Protein AF-A0A4Z0NSA8-F1 (afdb_monomer_lite)

pLDDT: mean 81.54, std 11.55, range [49.09, 93.88]

Organism: NCBI:txid1141884

Foldseek 3Di:
DQPPDQWDWDWDDDPPDTDIHTPDHRPPPPDDDDDPVCVLVVLLVVLLVVLVVQLVVQLVVVCVVLCVVDPVRCVVCVVVSNVVSNLSSVQSNLVSDPDSPDDRD

Radius of gyration: 22.4 Å; chains: 1; bounding box: 61×46×46 Å

Secondary structure (DSSP, 8-state):
-TTT-SEEEEEEEETTEEEEEEEEE----PPP---GGGHHHHHHHHHHHHHHHHHHHHHHHHHHHHHHHSTTHHHHTHHHHHHHHHHHHHHHHGGGSGGG-S---

Sequence (105 aa):
MDKLVKRVTAVSLEAGGRQADVIYRASGKKRRKVSPLLKPFERIQRKLLESQEVGGREGLRLHEKSNRKRRDGWLADALENQIKSNRKAYNVARKALPGGVLPKA

Structure (mmCIF, N/CA/C/O backbone):
data_AF-A0A4Z0NSA8-F1
#
_entry.id   AF-A0A4Z0NSA8-F1
#
loop_
_atom_site.group_PDB
_atom_site.id
_atom_site.type_symbol
_atom_site.label_atom_id
_atom_site.label_alt_id
_atom_site.label_comp_id
_atom_site.label_asym_id
_atom_site.label_entity_id
_atom_site.label_seq_id
_atom_site.pdbx_PDB_ins_code
_atom_site.Cartn_x
_atom_site.Cartn_y
_atom_site.Cartn_z
_atom_site.occupancy
_atom_site.B_iso_or_equiv
_atom_site.auth_seq_id
_atom_site.auth_comp_id
_atom_site.auth_asym_id
_atom_site.auth_atom_id
_atom_site.pdbx_PDB_model_num
ATOM 1 N N . MET A 1 1 ? -19.807 -2.504 -9.856 1.00 49.09 1 MET A N 1
ATOM 2 C CA . MET A 1 1 ? -21.165 -2.974 -9.488 1.00 49.09 1 MET A CA 1
ATOM 3 C C . MET A 1 1 ? -21.500 -2.852 -7.992 1.00 49.09 1 MET A C 1
ATOM 5 O O . MET A 1 1 ? -22.648 -3.045 -7.623 1.00 49.09 1 MET A O 1
ATOM 9 N N . ASP A 1 2 ? -20.562 -2.438 -7.132 1.00 50.66 2 ASP A N 1
ATOM 10 C CA . ASP A 1 2 ? -20.641 -2.606 -5.667 1.00 50.66 2 ASP A CA 1
ATOM 11 C C . ASP A 1 2 ? -21.508 -1.577 -4.891 1.00 50.66 2 ASP A C 1
ATOM 13 O O . ASP A 1 2 ? -21.624 -1.644 -3.671 1.00 50.66 2 ASP A O 1
ATOM 17 N N . LYS A 1 3 ? -22.117 -0.587 -5.567 1.00 56.69 3 LYS A N 1
ATOM 18 C CA . LYS A 1 3 ? -22.935 0.461 -4.908 1.00 56.69 3 LYS A CA 1
ATOM 19 C C . LYS A 1 3 ? -24.376 0.599 -5.405 1.00 56.69 3 LYS A C 1
ATOM 21 O O . LYS A 1 3 ? -25.176 1.194 -4.694 1.00 56.69 3 LYS A O 1
ATOM 26 N N . LEU A 1 4 ? -24.700 0.092 -6.596 1.00 67.69 4 LEU A N 1
ATOM 27 C CA . LEU A 1 4 ? -26.004 0.330 -7.239 1.00 67.69 4 LEU A CA 1
ATOM 28 C C . LEU A 1 4 ? -26.961 -0.859 -7.117 1.00 67.69 4 LEU A C 1
ATOM 30 O O . LEU A 1 4 ? -28.170 -0.669 -7.060 1.00 67.69 4 LEU A O 1
ATOM 34 N N . VAL A 1 5 ? -26.437 -2.082 -7.031 1.00 68.94 5 VAL A N 1
ATOM 35 C CA . VAL A 1 5 ? -27.255 -3.296 -6.954 1.00 68.94 5 VAL A CA 1
ATOM 36 C C . VAL A 1 5 ? -27.198 -3.825 -5.526 1.00 68.94 5 VAL A C 1
ATOM 38 O O . VAL A 1 5 ? -26.134 -4.203 -5.046 1.00 68.94 5 VAL A O 1
ATOM 41 N N . LYS A 1 6 ? -28.334 -3.823 -4.818 1.00 70.06 6 LYS A N 1
ATOM 42 C CA . LYS A 1 6 ? -28.424 -4.284 -3.418 1.00 70.06 6 LYS A CA 1
ATOM 43 C C . LYS A 1 6 ? -28.603 -5.801 -3.313 1.00 70.06 6 LYS A C 1
ATOM 45 O O . LYS A 1 6 ? -28.096 -6.419 -2.377 1.00 70.06 6 LYS A O 1
ATOM 50 N N . ARG A 1 7 ? -29.334 -6.402 -4.252 1.00 78.50 7 ARG A N 1
ATOM 51 C CA . ARG A 1 7 ? -29.610 -7.840 -4.312 1.00 78.50 7 ARG A CA 1
ATOM 52 C C . ARG A 1 7 ? -30.032 -8.216 -5.732 1.00 78.50 7 ARG A C 1
ATOM 54 O O . ARG A 1 7 ? -30.809 -7.475 -6.323 1.00 78.50 7 ARG A O 1
ATOM 61 N N . VAL A 1 8 ? -29.550 -9.346 -6.239 1.00 80.50 8 VAL A N 1
ATOM 62 C CA . VAL A 1 8 ? -30.077 -10.013 -7.436 1.00 80.50 8 VAL A CA 1
ATOM 63 C C . VAL A 1 8 ? -30.661 -11.339 -6.979 1.00 80.50 8 VAL A C 1
ATOM 65 O O . VAL A 1 8 ? -29.975 -12.134 -6.335 1.00 80.50 8 VAL A O 1
ATOM 68 N N . THR A 1 9 ? -31.935 -11.546 -7.282 1.00 80.62 9 THR A N 1
ATOM 69 C CA . THR A 1 9 ? -32.641 -12.805 -7.050 1.00 80.62 9 THR A CA 1
ATOM 70 C C . THR A 1 9 ? -33.084 -13.308 -8.410 1.00 80.62 9 THR A C 1
ATOM 72 O O . THR A 1 9 ? -33.788 -12.586 -9.113 1.00 80.62 9 THR A O 1
ATOM 75 N N . ALA A 1 10 ? -32.649 -14.505 -8.788 1.00 80.69 10 ALA A N 1
ATOM 76 C CA . ALA A 1 10 ? -33.211 -15.191 -9.936 1.00 80.69 10 ALA A CA 1
ATOM 77 C C . ALA A 1 10 ? -34.427 -15.976 -9.468 1.00 80.69 10 ALA A C 1
ATOM 79 O O . ALA A 1 10 ? -34.366 -16.708 -8.482 1.00 80.69 10 ALA A O 1
ATOM 80 N N . VAL A 1 11 ? -35.539 -15.781 -10.161 1.00 77.19 11 VAL A N 1
ATOM 81 C CA . VAL A 1 11 ? -36.748 -16.568 -9.954 1.00 77.19 11 VAL A CA 1
ATOM 82 C C . VAL A 1 11 ? -36.883 -17.457 -11.175 1.00 77.19 11 VAL A C 1
ATOM 84 O O . VAL A 1 11 ? -37.018 -16.937 -12.282 1.00 77.19 11 VAL A O 1
ATOM 87 N 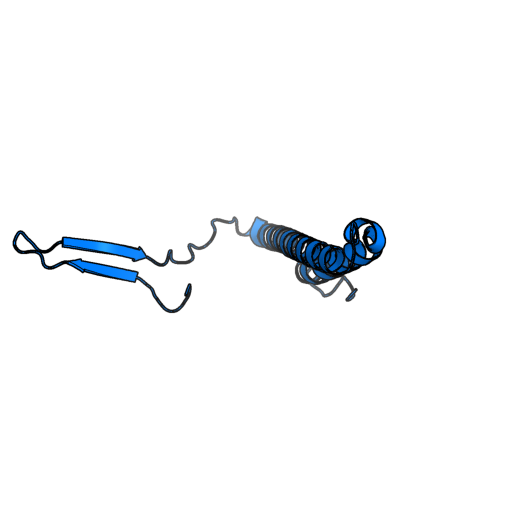N . SER A 1 12 ? -36.812 -18.770 -10.971 1.00 71.56 12 SER A N 1
ATOM 88 C CA . SER A 1 12 ? -37.114 -19.744 -12.014 1.00 71.56 12 SER A CA 1
ATOM 89 C C . SER A 1 12 ? -38.555 -20.216 -11.853 1.00 71.56 12 SER A C 1
ATOM 91 O O . SER A 1 12 ? -39.023 -20.498 -10.744 1.00 71.56 12 SER A O 1
ATOM 93 N N . LEU A 1 13 ? -39.271 -20.254 -12.971 1.00 63.44 13 LEU A N 1
ATOM 94 C CA . LEU A 1 13 ? -40.609 -20.818 -13.076 1.00 63.44 13 LEU A CA 1
ATOM 95 C C . LEU A 1 13 ? -40.486 -22.093 -13.906 1.00 63.44 13 LEU A C 1
ATOM 97 O O . LEU A 1 13 ? -40.661 -22.058 -15.119 1.00 63.44 13 LEU A O 1
ATOM 101 N N . GLU A 1 14 ? -40.157 -23.205 -13.255 1.00 70.25 14 GLU A N 1
ATOM 102 C CA . GLU A 1 14 ? -40.261 -24.529 -13.870 1.00 70.25 14 GLU A CA 1
ATOM 103 C C . GLU A 1 14 ? -41.567 -25.211 -13.454 1.00 70.25 14 GLU A C 1
ATOM 105 O O . GLU A 1 14 ? -42.158 -24.898 -12.416 1.00 70.25 14 GLU A O 1
ATOM 110 N N . ALA A 1 15 ? -42.022 -26.157 -14.282 1.00 61.06 15 ALA A N 1
ATOM 111 C CA . ALA A 1 15 ? -43.329 -26.813 -14.191 1.00 61.06 15 ALA A CA 1
ATOM 112 C C . ALA A 1 15 ? -43.603 -27.554 -12.859 1.00 61.06 15 ALA A C 1
ATOM 114 O O . ALA A 1 15 ? -44.731 -27.981 -12.630 1.00 61.06 15 ALA A O 1
ATOM 115 N N . GLY A 1 16 ? -42.606 -27.684 -11.975 1.00 63.00 16 GLY A N 1
ATOM 116 C CA . GLY A 1 16 ? -42.708 -28.337 -10.664 1.00 63.00 16 GLY A CA 1
ATOM 117 C C . GLY A 1 16 ? -42.696 -27.407 -9.442 1.00 63.00 16 GLY A C 1
ATOM 118 O O . GLY A 1 16 ? -42.827 -27.900 -8.325 1.00 63.00 16 GLY A O 1
ATOM 119 N N . GLY A 1 17 ? -42.550 -26.085 -9.604 1.00 60.66 17 GLY A N 1
ATOM 120 C CA . GLY A 1 17 ? -42.600 -25.150 -8.475 1.00 60.66 17 GLY A CA 1
ATOM 121 C C . GLY A 1 17 ? -41.821 -23.850 -8.677 1.00 60.66 17 GLY A C 1
ATOM 122 O O . GLY A 1 17 ? -40.921 -23.746 -9.506 1.00 60.66 17 GLY A O 1
ATOM 123 N N . ARG A 1 18 ? -42.172 -22.826 -7.888 1.00 62.59 18 ARG A N 1
ATOM 124 C CA . ARG A 1 18 ? -41.444 -21.547 -7.835 1.00 62.59 18 ARG A CA 1
ATOM 125 C C . ARG A 1 18 ? -40.185 -21.710 -6.989 1.00 6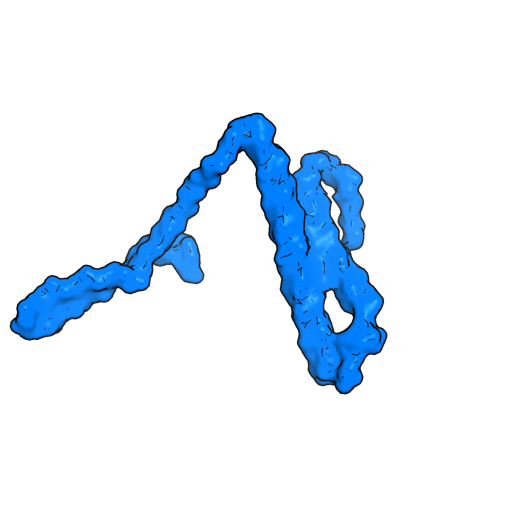2.59 18 ARG A C 1
ATOM 127 O O . ARG A 1 18 ? -40.297 -21.833 -5.771 1.00 62.59 18 ARG A O 1
ATOM 134 N N . GLN A 1 19 ? -39.010 -21.624 -7.609 1.00 62.16 19 GLN A N 1
ATOM 135 C CA . GLN A 1 19 ? -37.733 -21.584 -6.895 1.00 62.16 19 GLN A CA 1
ATOM 136 C C . GLN A 1 19 ? -37.079 -20.213 -7.08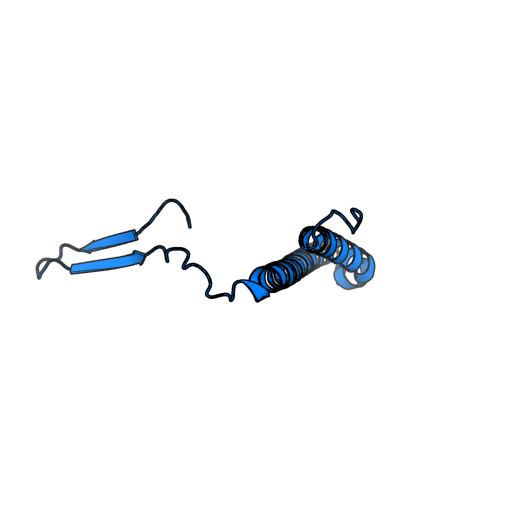4 1.00 62.16 19 GLN A C 1
ATOM 138 O O . GLN A 1 19 ? -36.936 -19.715 -8.202 1.00 62.16 19 GLN A O 1
ATOM 143 N N . ALA A 1 20 ? -36.753 -19.557 -5.971 1.00 70.75 20 ALA A N 1
ATOM 144 C CA . ALA A 1 20 ? -36.153 -18.229 -5.957 1.00 70.75 20 ALA A CA 1
ATOM 145 C C . ALA A 1 20 ? -34.782 -18.294 -5.281 1.00 70.75 20 ALA A C 1
ATOM 147 O O . ALA A 1 20 ? -34.700 -18.418 -4.059 1.00 70.75 20 ALA A O 1
ATOM 148 N N . ASP A 1 21 ? -33.721 -18.142 -6.073 1.00 74.50 21 ASP A N 1
ATOM 149 C CA . ASP A 1 21 ? -32.339 -18.193 -5.604 1.00 74.50 21 ASP A CA 1
ATOM 150 C C . ASP A 1 21 ? -31.705 -16.803 -5.586 1.00 74.50 21 ASP A C 1
ATOM 152 O O . ASP A 1 21 ? -31.735 -16.026 -6.548 1.00 74.50 21 ASP A O 1
ATOM 156 N N . VAL A 1 22 ? -31.110 -16.451 -4.447 1.00 76.62 22 VAL A N 1
ATOM 157 C CA . VAL A 1 22 ? -30.414 -15.173 -4.281 1.00 76.62 22 VAL A CA 1
ATOM 158 C C . VAL A 1 22 ? -28.991 -15.306 -4.823 1.00 76.62 22 VAL A C 1
ATOM 160 O O . VAL A 1 22 ? -28.076 -15.668 -4.093 1.00 76.62 22 VAL A O 1
ATOM 163 N N . ILE A 1 23 ? -28.808 -14.962 -6.099 1.00 79.75 23 ILE A N 1
ATOM 164 C CA . ILE A 1 23 ? -27.514 -15.022 -6.805 1.00 79.75 23 ILE A CA 1
ATOM 165 C C . ILE A 1 23 ? -26.516 -13.997 -6.257 1.00 79.75 23 ILE A C 1
ATOM 167 O O . ILE A 1 23 ? -25.309 -14.230 -6.230 1.00 79.75 23 ILE A O 1
ATOM 171 N N . TYR A 1 24 ? -27.000 -12.840 -5.809 1.00 69.69 24 TYR A N 1
ATOM 172 C CA . TYR A 1 24 ? -26.124 -11.796 -5.293 1.00 69.69 24 TYR A CA 1
ATOM 173 C C . TYR A 1 24 ? -26.796 -11.014 -4.179 1.00 69.69 24 TYR A C 1
ATOM 175 O O . TYR A 1 24 ? -27.938 -10.573 -4.298 1.00 69.69 24 TYR A O 1
ATOM 183 N N . ARG A 1 25 ? -26.055 -10.759 -3.104 1.00 71.19 25 ARG A N 1
ATOM 184 C CA . ARG A 1 25 ? -26.456 -9.838 -2.044 1.00 71.19 25 ARG A CA 1
ATOM 185 C C . ARG A 1 25 ? -25.291 -8.914 -1.754 1.00 71.19 25 ARG A C 1
ATOM 187 O O . ARG A 1 25 ? -24.232 -9.376 -1.339 1.00 71.19 25 ARG A O 1
ATOM 194 N N . ALA A 1 26 ? -25.505 -7.612 -1.915 1.00 65.25 26 ALA A N 1
ATOM 195 C CA . ALA A 1 26 ? -24.530 -6.631 -1.477 1.00 65.25 26 ALA A CA 1
ATOM 196 C C . ALA A 1 26 ? -24.351 -6.793 0.035 1.00 65.25 26 ALA A C 1
ATOM 198 O O . ALA A 1 26 ? -25.291 -6.596 0.817 1.00 65.25 26 ALA A O 1
ATOM 199 N N . SER A 1 27 ? -23.151 -7.188 0.455 1.00 60.50 27 SER A N 1
ATOM 200 C CA . SER A 1 27 ? -22.807 -7.166 1.867 1.00 60.50 27 SER A CA 1
ATOM 201 C C . SER A 1 27 ? -22.778 -5.697 2.290 1.00 60.50 27 SER A C 1
ATOM 203 O O . SER A 1 27 ? -21.933 -4.911 1.864 1.00 60.50 27 SER A O 1
ATOM 205 N N . GLY A 1 28 ? -23.781 -5.270 3.062 1.00 57.34 28 GLY A N 1
ATOM 206 C CA . GLY A 1 28 ? -23.785 -3.920 3.614 1.00 57.34 28 GLY A CA 1
ATOM 207 C C . GLY A 1 28 ? -22.459 -3.687 4.333 1.00 57.34 28 GLY A C 1
ATOM 208 O O . GLY A 1 28 ? -21.974 -4.588 5.021 1.00 57.34 28 GLY A O 1
ATOM 209 N N . LYS A 1 29 ? -21.855 -2.504 4.165 1.00 58.25 29 LYS A N 1
ATOM 210 C CA . LYS A 1 29 ? -20.610 -2.144 4.855 1.00 58.25 29 LYS A CA 1
ATOM 211 C C . LYS A 1 29 ? -20.851 -2.187 6.363 1.00 58.25 29 LYS A C 1
ATOM 213 O O . LYS A 1 29 ? -21.255 -1.190 6.958 1.00 58.25 29 LYS A O 1
ATOM 218 N N . LYS A 1 30 ? -20.628 -3.348 6.984 1.00 65.38 30 LYS A N 1
ATOM 219 C CA . LYS A 1 30 ? -20.696 -3.504 8.435 1.00 65.38 30 LYS A CA 1
ATOM 220 C C . LYS A 1 30 ? -19.713 -2.503 9.030 1.00 65.38 30 LYS A C 1
ATOM 222 O O . LYS A 1 30 ? -18.549 -2.445 8.6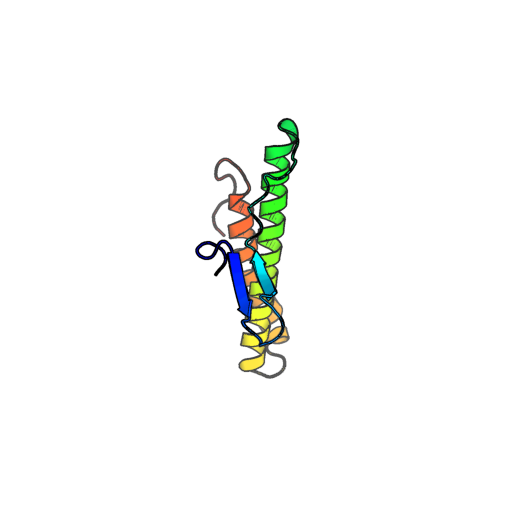19 1.00 65.38 30 LYS A O 1
ATOM 227 N N . ARG A 1 31 ? -20.190 -1.676 9.967 1.00 66.56 31 ARG A N 1
ATOM 228 C CA . ARG A 1 31 ? -19.304 -0.799 10.736 1.00 66.56 31 ARG A CA 1
ATOM 229 C C . ARG A 1 31 ? -18.249 -1.685 11.392 1.00 66.56 31 ARG A C 1
ATOM 231 O O . ARG A 1 31 ? -18.579 -2.689 12.020 1.00 66.56 31 ARG A O 1
ATOM 238 N N . ARG A 1 32 ? -16.981 -1.339 11.180 1.00 77.25 32 ARG A N 1
ATOM 239 C CA . ARG A 1 32 ? -15.861 -2.092 11.743 1.00 77.25 32 ARG A CA 1
ATOM 240 C C . ARG A 1 32 ? -15.922 -1.983 13.263 1.00 77.25 32 ARG A C 1
ATOM 242 O O . ARG A 1 32 ? -16.135 -0.889 13.784 1.00 77.25 32 ARG A O 1
ATOM 249 N N . LYS A 1 33 ? -15.743 -3.110 13.949 1.00 85.31 33 LYS A N 1
ATOM 250 C CA . LYS A 1 33 ? -15.642 -3.153 15.407 1.00 85.31 33 LYS A CA 1
ATOM 251 C C . LYS A 1 33 ? -14.251 -2.647 15.789 1.00 85.31 33 LYS A C 1
ATOM 253 O O . LYS A 1 33 ? -13.277 -3.359 15.593 1.00 85.31 33 LYS A O 1
ATOM 258 N N . VAL A 1 34 ? -14.163 -1.397 16.238 1.00 87.06 34 VAL A N 1
ATOM 259 C CA . VAL A 1 34 ? -12.906 -0.761 16.657 1.00 87.06 34 VAL A CA 1
ATOM 260 C C . VAL A 1 34 ? -13.186 0.051 17.912 1.00 87.06 34 VAL A C 1
ATOM 262 O O . VAL A 1 34 ? -14.131 0.844 17.923 1.00 87.06 34 VAL A O 1
ATOM 265 N N . SER A 1 35 ? -12.375 -0.136 18.950 1.00 89.06 35 SER A N 1
ATOM 266 C CA . SER A 1 35 ? -12.467 0.644 20.185 1.00 89.06 35 SER A CA 1
ATOM 267 C C . SER A 1 35 ? -12.273 2.139 19.889 1.00 89.06 35 SER A C 1
ATOM 269 O O . SER A 1 35 ? -11.389 2.476 19.095 1.00 89.06 35 SER A O 1
ATOM 271 N N . PRO A 1 36 ? -13.041 3.058 20.509 1.00 86.62 36 PRO A N 1
ATOM 272 C CA . PRO A 1 36 ? -12.937 4.495 20.233 1.00 86.62 36 PRO A CA 1
ATOM 273 C C . PRO A 1 36 ? -11.511 5.044 20.364 1.00 86.62 36 PRO A C 1
ATOM 275 O O . PRO A 1 36 ? -11.071 5.793 19.494 1.00 86.62 36 PRO A O 1
ATOM 278 N N . LEU A 1 37 ? -10.774 4.590 21.384 1.00 89.25 37 LEU A N 1
ATOM 279 C CA . LEU A 1 37 ? -9.390 4.989 21.658 1.00 89.25 37 LEU A CA 1
ATOM 280 C C . LEU A 1 37 ? -8.405 4.556 20.557 1.00 89.25 37 LEU A C 1
ATOM 282 O O . LEU A 1 37 ? -7.492 5.296 20.210 1.00 89.25 37 LEU A O 1
ATOM 286 N N . LEU A 1 38 ? -8.612 3.376 19.963 1.00 90.12 38 LEU A N 1
ATOM 287 C CA . LEU A 1 38 ? -7.725 2.807 18.938 1.00 90.12 38 LEU A CA 1
ATOM 288 C C . LEU A 1 38 ? -8.131 3.192 17.510 1.00 90.12 38 LEU A C 1
ATOM 290 O O . LEU A 1 38 ? -7.424 2.893 16.549 1.00 90.12 38 LEU A O 1
ATOM 294 N N . LYS A 1 39 ? -9.264 3.878 17.344 1.00 87.38 39 LYS A N 1
ATOM 295 C CA . LYS A 1 39 ? -9.806 4.268 16.039 1.00 87.38 39 LYS A CA 1
ATOM 296 C C . LYS A 1 39 ? -8.842 5.116 15.188 1.00 87.38 39 LYS A C 1
ATOM 298 O O . LYS A 1 39 ? -8.801 4.876 13.977 1.00 87.38 39 LYS A O 1
ATOM 303 N N . PRO A 1 40 ? -8.069 6.074 15.744 1.00 87.12 40 PRO A N 1
ATOM 304 C CA . PRO A 1 40 ? -7.070 6.814 14.972 1.00 87.12 40 PRO A CA 1
ATOM 305 C C . PRO A 1 40 ? -5.930 5.915 14.481 1.00 87.12 40 PRO A C 1
ATOM 307 O O . PRO A 1 40 ? -5.597 5.949 13.298 1.00 87.12 40 PRO A O 1
ATOM 310 N N . PHE A 1 41 ? -5.397 5.054 15.352 1.00 88.25 41 PHE A N 1
ATOM 311 C CA . PHE A 1 41 ? -4.329 4.110 15.010 1.00 88.25 41 PHE A CA 1
ATOM 312 C C . PHE A 1 41 ? -4.769 3.117 13.934 1.00 88.25 41 PHE A C 1
ATOM 314 O O . PHE A 1 41 ? -4.080 2.943 12.934 1.00 88.25 41 PHE A O 1
ATOM 321 N N . GLU A 1 42 ? -5.969 2.550 14.065 1.00 89.44 42 GLU A N 1
ATOM 322 C CA . GLU A 1 42 ? -6.539 1.633 13.073 1.00 89.44 42 GLU A CA 1
ATOM 323 C C . GLU A 1 42 ? -6.742 2.313 11.708 1.00 89.44 42 GLU A C 1
ATOM 325 O O . GLU A 1 42 ? -6.562 1.706 10.649 1.00 89.44 42 GLU A O 1
ATOM 330 N N . ARG A 1 43 ? -7.093 3.605 11.701 1.00 87.19 43 ARG A N 1
ATOM 331 C CA . ARG A 1 43 ? -7.191 4.389 10.465 1.00 87.19 43 ARG A CA 1
ATOM 332 C C . ARG A 1 43 ? -5.822 4.575 9.807 1.00 87.19 43 ARG A C 1
ATOM 334 O O . ARG A 1 43 ? -5.739 4.439 8.585 1.00 87.19 43 ARG A O 1
ATOM 341 N N . ILE A 1 44 ? -4.784 4.873 10.591 1.00 89.00 44 ILE A N 1
ATOM 342 C CA . ILE A 1 44 ? -3.405 5.029 10.104 1.00 89.00 44 ILE A CA 1
ATOM 343 C C . ILE A 1 44 ? -2.898 3.700 9.548 1.00 89.00 44 ILE A C 1
ATOM 345 O O . ILE A 1 44 ? -2.526 3.639 8.377 1.00 89.00 44 ILE A O 1
ATOM 349 N N . GLN A 1 45 ? -2.978 2.627 10.338 1.00 89.69 45 GLN A N 1
ATOM 350 C CA . GLN A 1 45 ? -2.529 1.290 9.952 1.00 89.69 45 GLN A CA 1
ATOM 351 C C . GLN A 1 45 ? -3.177 0.839 8.646 1.00 89.69 45 GLN A C 1
ATOM 353 O O . GLN A 1 45 ? -2.514 0.372 7.722 1.00 89.69 45 GLN A O 1
ATOM 358 N N . ARG A 1 46 ? -4.487 1.050 8.515 1.00 90.12 46 ARG A N 1
ATOM 359 C CA . ARG A 1 46 ? -5.204 0.719 7.287 1.00 90.12 46 ARG A CA 1
ATOM 360 C C . ARG A 1 46 ? -4.709 1.501 6.081 1.00 90.12 46 ARG A C 1
ATOM 362 O O . ARG A 1 46 ? -4.636 0.947 4.989 1.00 90.12 46 ARG A O 1
ATOM 369 N N . LYS A 1 47 ? -4.405 2.784 6.258 1.00 89.62 47 LYS A N 1
ATOM 370 C CA . LYS A 1 47 ? -3.916 3.619 5.164 1.00 89.62 47 LYS A CA 1
ATOM 371 C C . LYS A 1 47 ? -2.484 3.247 4.770 1.00 89.62 47 LYS A C 1
ATOM 373 O O . LYS A 1 47 ? -2.160 3.318 3.588 1.00 89.62 47 LYS A O 1
ATOM 378 N N . LEU A 1 48 ? -1.670 2.784 5.721 1.00 88.94 48 LEU A N 1
ATOM 379 C CA . LEU A 1 48 ? -0.361 2.188 5.447 1.00 88.94 48 LEU A CA 1
ATOM 380 C C . LEU A 1 48 ? -0.496 0.888 4.646 1.00 88.94 48 LEU A C 1
ATOM 382 O O . LEU A 1 48 ? 0.173 0.739 3.628 1.00 88.94 48 LEU A O 1
ATOM 386 N N . LEU A 1 49 ? -1.410 -0.008 5.019 1.00 90.69 49 LEU A N 1
ATOM 387 C CA . LEU A 1 49 ? -1.672 -1.229 4.246 1.00 90.69 49 LEU A CA 1
ATOM 388 C C . LEU A 1 49 ? -2.165 -0.917 2.822 1.00 90.69 49 LEU A C 1
ATOM 390 O O . LEU A 1 49 ? -1.651 -1.473 1.856 1.00 90.69 49 LEU A O 1
ATOM 394 N N . GLU A 1 50 ? -3.085 0.041 2.670 1.00 90.00 50 GLU A N 1
ATOM 395 C CA . GLU A 1 50 ? -3.529 0.524 1.352 1.00 90.00 50 GLU A CA 1
ATOM 396 C C . GLU A 1 50 ? -2.357 1.106 0.539 1.00 90.00 50 GLU A C 1
ATOM 398 O O . GLU A 1 50 ? -2.284 0.933 -0.675 1.00 90.00 50 GLU A O 1
ATOM 403 N N . SER A 1 51 ? -1.405 1.776 1.196 1.00 91.62 51 SER A N 1
ATOM 404 C CA . SER A 1 51 ? -0.212 2.301 0.529 1.00 91.62 51 SER A CA 1
ATOM 405 C C . SER A 1 51 ? 0.704 1.198 -0.006 1.00 91.62 51 SER A C 1
ATOM 407 O O . SER A 1 51 ? 1.204 1.322 -1.124 1.00 91.62 51 SER A O 1
ATOM 409 N N . GLN A 1 52 ? 0.864 0.102 0.744 1.00 90.31 52 GLN A N 1
ATOM 410 C CA . GLN A 1 52 ? 1.640 -1.064 0.319 1.00 90.31 52 GLN A CA 1
ATOM 411 C C . GLN A 1 52 ? 0.961 -1.773 -0.855 1.00 90.31 52 GLN A C 1
ATOM 413 O O . GLN A 1 52 ? 1.624 -2.108 -1.830 1.00 90.31 52 GLN A O 1
ATOM 418 N N . GLU A 1 53 ? -0.367 -1.922 -0.816 1.00 93.25 53 GLU A N 1
ATOM 419 C CA . GLU A 1 53 ? -1.152 -2.479 -1.924 1.00 93.25 53 GLU A CA 1
ATOM 420 C C . GLU A 1 53 ? -0.996 -1.642 -3.205 1.00 93.25 53 GLU A C 1
ATOM 422 O O . GLU A 1 53 ? -0.784 -2.182 -4.292 1.00 93.25 53 GLU A O 1
ATOM 427 N N . VAL A 1 54 ? -1.057 -0.311 -3.088 1.00 91.75 54 VAL A N 1
ATOM 428 C CA . VAL A 1 54 ? -0.864 0.605 -4.222 1.00 91.75 54 VAL A CA 1
ATOM 429 C C . VAL A 1 54 ? 0.563 0.536 -4.766 1.00 91.75 54 VAL A C 1
ATOM 431 O O . VAL A 1 54 ? 0.735 0.517 -5.985 1.00 91.75 54 VAL A O 1
ATOM 434 N N . GLY A 1 55 ? 1.570 0.487 -3.890 1.00 90.12 55 GLY A N 1
ATOM 435 C CA . GLY A 1 55 ? 2.967 0.294 -4.281 1.00 90.12 55 GLY A CA 1
ATOM 436 C C . GLY A 1 55 ? 3.170 -1.032 -5.012 1.00 90.12 55 GLY A C 1
ATOM 437 O O . GLY A 1 55 ? 3.652 -1.048 -6.139 1.00 90.12 55 GLY A O 1
ATOM 438 N N . GLY A 1 56 ? 2.709 -2.142 -4.434 1.00 91.31 56 GLY A N 1
ATOM 439 C CA . GLY A 1 56 ? 2.806 -3.468 -5.047 1.00 91.31 56 GLY A CA 1
ATOM 440 C C . GLY A 1 56 ? 2.149 -3.535 -6.429 1.00 91.31 56 GLY A C 1
ATOM 441 O O . GLY A 1 56 ? 2.773 -3.990 -7.385 1.00 91.31 56 GLY A O 1
ATOM 442 N N . ARG A 1 57 ? 0.929 -2.994 -6.574 1.00 93.44 57 ARG A N 1
ATOM 443 C CA . ARG A 1 57 ? 0.240 -2.910 -7.877 1.00 93.44 57 ARG A CA 1
ATOM 444 C C . ARG A 1 57 ? 1.009 -2.083 -8.900 1.00 93.44 57 ARG A C 1
ATOM 446 O O . ARG A 1 57 ? 1.061 -2.449 -10.071 1.00 93.44 57 ARG A O 1
ATOM 453 N N . GLU A 1 58 ? 1.585 -0.961 -8.482 1.00 92.69 58 GLU A N 1
ATOM 454 C CA . GLU A 1 58 ? 2.395 -0.132 -9.373 1.00 92.69 58 GLU A CA 1
ATOM 455 C C . GLU A 1 58 ? 3.699 -0.826 -9.767 1.00 92.69 58 GLU A C 1
ATOM 457 O O . GLU A 1 58 ? 4.070 -0.779 -10.937 1.00 92.69 58 GLU A O 1
ATOM 462 N N . GLY A 1 59 ? 4.357 -1.503 -8.825 1.00 91.69 59 GLY A N 1
ATOM 463 C CA . GLY A 1 59 ? 5.539 -2.321 -9.087 1.00 91.69 59 GLY A CA 1
ATOM 464 C C . GLY A 1 59 ? 5.251 -3.404 -10.123 1.00 91.69 59 GLY A C 1
ATOM 465 O O . GLY A 1 59 ? 5.967 -3.492 -11.115 1.00 91.69 59 GLY A O 1
ATOM 466 N N . LEU A 1 60 ? 4.148 -4.143 -9.963 1.00 93.88 60 LEU A N 1
ATOM 467 C CA . LEU A 1 60 ? 3.724 -5.162 -10.926 1.00 93.88 60 LEU A CA 1
ATOM 468 C C . LEU A 1 60 ? 3.447 -4.563 -12.314 1.00 93.88 60 LEU A C 1
ATOM 470 O O . LEU A 1 60 ? 3.938 -5.062 -13.324 1.00 93.88 60 LEU A O 1
ATOM 474 N N . ARG A 1 61 ? 2.737 -3.430 -12.369 1.00 93.69 61 ARG A N 1
ATOM 475 C CA . ARG A 1 61 ? 2.469 -2.709 -13.623 1.00 93.69 61 ARG A CA 1
ATOM 476 C C . ARG A 1 61 ? 3.758 -2.270 -14.326 1.00 93.69 61 ARG A C 1
ATOM 478 O O . ARG A 1 61 ? 3.845 -2.317 -15.552 1.00 93.69 61 ARG A O 1
ATOM 485 N N . LEU A 1 62 ? 4.746 -1.789 -13.569 1.00 92.19 62 LEU A N 1
ATOM 486 C CA . LEU A 1 62 ? 6.044 -1.371 -14.104 1.00 92.19 62 LEU A CA 1
ATOM 487 C C . LEU A 1 62 ? 6.880 -2.570 -14.557 1.00 92.19 62 LEU A C 1
ATOM 489 O O . LEU A 1 62 ? 7.498 -2.493 -15.615 1.00 92.19 62 LEU A O 1
ATOM 493 N N . HIS A 1 63 ? 6.825 -3.682 -13.828 1.00 93.06 63 HIS A N 1
ATOM 494 C CA . HIS A 1 63 ? 7.440 -4.950 -14.213 1.00 93.06 63 HIS A CA 1
ATOM 495 C C . HIS A 1 63 ? 6.942 -5.433 -15.575 1.00 93.06 63 HIS A C 1
ATOM 497 O O . HIS A 1 63 ? 7.735 -5.619 -16.500 1.00 93.06 63 HIS A O 1
ATOM 503 N N . GLU A 1 64 ? 5.624 -5.538 -15.746 1.00 93.12 64 GLU A N 1
ATOM 504 C CA . GLU A 1 64 ? 5.014 -5.915 -17.024 1.00 93.12 64 GLU A CA 1
ATOM 505 C C . GLU A 1 64 ? 5.373 -4.931 -18.144 1.00 93.12 64 GLU A C 1
ATOM 507 O O . GLU A 1 64 ? 5.677 -5.333 -19.269 1.00 93.12 64 GLU A O 1
ATOM 512 N N . LYS A 1 65 ? 5.383 -3.625 -17.841 1.00 93.62 65 LYS A N 1
ATOM 513 C CA . LYS A 1 65 ? 5.733 -2.584 -18.813 1.00 93.62 65 LYS A CA 1
ATOM 514 C C . LYS A 1 65 ? 7.194 -2.673 -19.262 1.00 93.62 65 LYS A C 1
ATOM 516 O O . LYS A 1 65 ? 7.454 -2.512 -20.453 1.00 93.62 65 LYS A O 1
ATOM 521 N N . SER A 1 66 ? 8.134 -2.885 -18.344 1.00 92.06 66 SER A N 1
ATOM 522 C CA . SER A 1 66 ? 9.560 -2.985 -18.668 1.00 92.06 66 SER A CA 1
ATOM 523 C C . SER A 1 66 ? 9.869 -4.269 -19.441 1.00 92.06 66 SER A C 1
ATOM 525 O O . SER A 1 66 ? 10.561 -4.200 -20.456 1.00 92.06 66 SER A O 1
ATOM 527 N N . ASN A 1 67 ? 9.273 -5.404 -19.062 1.00 92.62 67 ASN A N 1
ATOM 528 C CA . ASN A 1 67 ? 9.465 -6.675 -19.773 1.00 92.62 67 ASN A CA 1
ATOM 529 C C . ASN A 1 67 ? 8.793 -6.705 -21.154 1.00 92.62 67 ASN A C 1
ATOM 531 O O . ASN A 1 67 ? 9.258 -7.406 -22.046 1.00 92.62 67 ASN A O 1
ATOM 535 N N . ARG A 1 68 ? 7.741 -5.903 -21.379 1.00 92.75 68 ARG A N 1
ATOM 536 C CA . ARG A 1 68 ? 7.168 -5.713 -22.722 1.00 92.75 68 ARG A CA 1
ATOM 537 C C . ARG A 1 68 ? 8.114 -4.961 -23.666 1.00 92.75 68 ARG A C 1
ATOM 539 O O . ARG A 1 68 ? 8.045 -5.159 -24.872 1.00 92.75 68 ARG A O 1
ATOM 546 N N . LYS A 1 69 ? 8.958 -4.067 -23.139 1.00 91.94 69 LYS A N 1
ATOM 547 C CA . LYS A 1 69 ? 9.870 -3.243 -23.950 1.00 91.94 69 LYS A CA 1
ATOM 548 C C . LYS A 1 69 ? 11.147 -3.976 -24.346 1.00 91.94 69 LYS A C 1
ATOM 550 O O . LYS A 1 69 ? 11.663 -3.734 -25.430 1.00 91.94 69 LYS A O 1
ATOM 555 N N . ARG A 1 70 ? 11.689 -4.800 -23.450 1.00 89.50 70 ARG A N 1
ATOM 556 C CA . ARG A 1 70 ? 12.937 -5.539 -23.661 1.00 89.50 70 ARG A CA 1
ATOM 557 C C . ARG A 1 70 ? 12.959 -6.792 -22.795 1.00 89.50 70 ARG A C 1
ATOM 559 O O . ARG A 1 70 ? 12.373 -6.807 -21.711 1.00 89.50 70 ARG A O 1
ATOM 566 N N . ARG A 1 71 ? 13.684 -7.809 -23.258 1.00 87.25 71 ARG A N 1
ATOM 567 C CA . ARG A 1 71 ? 14.005 -8.990 -22.453 1.00 87.25 71 ARG A CA 1
ATOM 568 C C . ARG A 1 71 ? 14.728 -8.543 -21.176 1.00 87.25 71 ARG A C 1
ATOM 570 O O . ARG A 1 71 ? 15.581 -7.662 -21.242 1.00 87.25 71 ARG A O 1
ATOM 577 N N . ASP A 1 72 ? 14.306 -9.080 -20.033 1.00 88.56 72 ASP A N 1
ATOM 578 C CA . ASP A 1 72 ? 14.817 -8.745 -18.693 1.00 88.56 72 ASP A CA 1
ATOM 579 C C . ASP A 1 72 ? 14.756 -7.246 -18.335 1.00 88.56 72 ASP A C 1
ATOM 581 O O . ASP A 1 72 ? 15.472 -6.760 -17.456 1.00 88.56 72 ASP A O 1
ATOM 585 N N . GLY A 1 73 ? 13.867 -6.489 -18.990 1.00 88.12 73 GLY A N 1
ATOM 586 C CA . GLY A 1 73 ? 13.763 -5.041 -18.817 1.00 88.12 73 GLY A CA 1
ATOM 587 C C . GLY A 1 73 ? 13.472 -4.606 -17.392 1.00 88.12 73 GLY A C 1
ATOM 588 O O . GLY A 1 73 ? 13.872 -3.514 -16.999 1.00 88.12 73 GLY A O 1
ATOM 589 N N . TRP A 1 74 ? 12.803 -5.448 -16.606 1.00 87.44 74 TRP A N 1
ATOM 590 C CA . TRP A 1 74 ? 12.609 -5.196 -15.187 1.00 87.44 74 TRP A CA 1
ATOM 591 C C . TRP A 1 74 ? 13.928 -5.048 -14.427 1.00 87.44 74 TRP A C 1
ATOM 593 O O . TRP A 1 74 ? 14.052 -4.119 -13.636 1.00 87.44 74 TRP A O 1
ATOM 603 N N . LEU A 1 75 ? 14.907 -5.923 -14.680 1.00 90.06 75 LEU A N 1
ATOM 604 C CA . LEU A 1 75 ? 16.203 -5.879 -14.000 1.00 90.06 75 LEU A CA 1
ATOM 605 C C . LEU A 1 75 ? 17.008 -4.654 -14.434 1.00 90.06 75 LEU A C 1
ATOM 607 O O . LEU A 1 75 ? 17.617 -3.994 -13.596 1.00 90.06 75 LEU A O 1
ATOM 611 N N . ALA A 1 76 ? 16.941 -4.303 -15.720 1.00 89.81 76 ALA A N 1
ATOM 612 C CA . ALA A 1 76 ? 17.583 -3.099 -16.244 1.00 89.81 76 ALA A CA 1
ATOM 613 C C . ALA A 1 76 ? 17.007 -1.803 -15.635 1.00 89.81 76 ALA A C 1
ATOM 615 O O . ALA A 1 76 ? 17.746 -0.850 -15.411 1.00 89.81 76 ALA A O 1
ATOM 616 N N . ASP A 1 77 ? 15.702 -1.777 -15.341 1.00 90.69 77 ASP A N 1
ATOM 617 C CA . ASP A 1 77 ? 14.989 -0.607 -14.803 1.00 90.69 77 ASP A CA 1
ATOM 618 C C . ASP A 1 77 ? 14.710 -0.698 -13.292 1.00 90.69 77 ASP A C 1
ATOM 620 O O . ASP A 1 77 ? 13.920 0.088 -12.760 1.00 90.69 77 ASP A O 1
ATOM 624 N N . ALA A 1 78 ? 15.311 -1.664 -12.588 1.00 84.00 78 ALA A N 1
ATOM 625 C CA . ALA A 1 78 ? 14.876 -2.070 -11.250 1.00 84.00 78 ALA A CA 1
ATOM 626 C C . ALA A 1 78 ? 14.851 -0.903 -10.252 1.00 84.00 78 ALA A C 1
ATOM 628 O O . 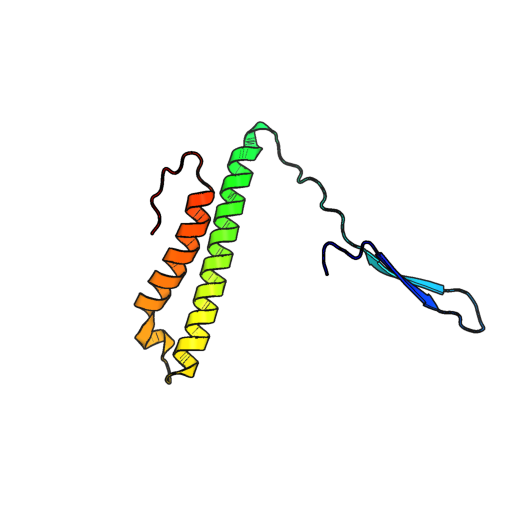ALA A 1 78 ? 13.843 -0.680 -9.578 1.00 84.00 78 ALA A O 1
ATOM 629 N N . LEU A 1 79 ? 15.924 -0.107 -10.203 1.00 89.00 79 LEU A N 1
ATOM 630 C CA . LEU A 1 79 ? 16.033 1.036 -9.292 1.00 89.00 79 LEU A CA 1
ATOM 631 C C . LEU A 1 79 ? 15.007 2.130 -9.612 1.00 89.00 79 LEU A C 1
ATOM 633 O O . LEU A 1 79 ? 14.315 2.616 -8.716 1.00 89.00 79 LEU A O 1
ATOM 637 N N . GLU A 1 80 ? 14.857 2.495 -10.886 1.00 90.44 80 GLU A N 1
ATOM 638 C CA . GLU A 1 80 ? 13.920 3.544 -11.299 1.00 90.44 80 GLU A CA 1
ATOM 639 C C . GLU A 1 80 ? 12.466 3.122 -11.040 1.00 90.44 80 GLU A C 1
ATOM 641 O O . GLU A 1 80 ? 11.652 3.899 -10.526 1.00 90.44 80 GLU A O 1
ATOM 646 N N . ASN A 1 81 ? 12.134 1.870 -11.353 1.00 90.62 81 ASN A N 1
ATOM 647 C CA . ASN A 1 81 ? 10.806 1.322 -11.124 1.00 90.62 81 ASN A CA 1
ATOM 648 C C . ASN A 1 81 ? 10.481 1.209 -9.631 1.00 90.62 81 ASN A C 1
ATOM 650 O O . ASN A 1 81 ? 9.366 1.550 -9.220 1.00 90.62 81 ASN A O 1
ATOM 654 N N . GLN A 1 82 ? 11.456 0.809 -8.811 1.00 89.12 82 GLN A N 1
ATOM 655 C CA . GLN A 1 82 ? 11.297 0.761 -7.363 1.00 89.12 82 GLN A CA 1
ATOM 656 C C . GLN A 1 82 ? 11.044 2.158 -6.785 1.00 89.12 82 GLN A C 1
ATOM 658 O O . GLN A 1 82 ? 10.116 2.332 -5.994 1.00 89.12 82 GLN A O 1
ATOM 663 N N . ILE A 1 83 ? 11.797 3.175 -7.219 1.00 91.38 83 ILE A N 1
ATOM 664 C CA . ILE A 1 83 ? 11.589 4.567 -6.790 1.00 91.38 83 ILE A CA 1
ATOM 665 C C . ILE A 1 83 ? 10.190 5.053 -7.183 1.00 91.38 83 ILE A C 1
ATOM 667 O O . ILE A 1 83 ? 9.492 5.646 -6.359 1.00 91.38 83 ILE A O 1
ATOM 671 N N . LYS A 1 84 ? 9.731 4.776 -8.410 1.00 89.75 84 LYS A N 1
ATOM 672 C CA . LYS A 1 84 ? 8.384 5.162 -8.873 1.00 89.75 84 LYS A CA 1
ATOM 673 C C . LYS A 1 84 ? 7.276 4.501 -8.053 1.00 89.75 84 LYS A C 1
ATOM 675 O O . LYS A 1 84 ? 6.332 5.182 -7.642 1.00 89.75 84 LYS A O 1
ATOM 680 N N . SER A 1 85 ? 7.404 3.203 -7.789 1.00 89.81 85 SER A N 1
ATOM 681 C CA . SER A 1 85 ? 6.476 2.452 -6.940 1.00 89.81 85 SER A CA 1
ATOM 682 C C . SER A 1 85 ? 6.438 3.017 -5.515 1.00 89.81 85 SER A C 1
ATOM 684 O O . SER A 1 85 ? 5.369 3.376 -5.008 1.00 89.81 85 SER A O 1
ATOM 686 N N . ASN A 1 86 ? 7.611 3.226 -4.913 1.00 89.25 86 ASN A N 1
ATOM 687 C CA . ASN A 1 86 ? 7.751 3.764 -3.562 1.00 89.25 86 ASN A CA 1
ATOM 688 C C . ASN A 1 86 ? 7.213 5.193 -3.452 1.00 89.25 86 ASN A C 1
ATOM 690 O O . ASN A 1 86 ? 6.511 5.507 -2.495 1.00 89.25 86 ASN A O 1
ATOM 694 N N . ARG A 1 87 ? 7.454 6.055 -4.448 1.00 90.75 87 ARG A N 1
ATOM 695 C CA . ARG A 1 87 ? 6.906 7.420 -4.496 1.00 90.75 87 ARG A CA 1
ATOM 696 C C . ARG A 1 87 ? 5.379 7.408 -4.517 1.00 90.75 87 ARG A C 1
ATOM 698 O O . ARG A 1 87 ? 4.735 8.254 -3.890 1.00 90.75 87 ARG A O 1
ATOM 705 N N . LYS A 1 88 ? 4.776 6.447 -5.220 1.00 89.38 88 LYS A N 1
ATOM 706 C CA . LYS A 1 88 ? 3.318 6.289 -5.260 1.00 89.38 88 LYS A CA 1
ATOM 707 C C . LYS A 1 88 ? 2.777 5.782 -3.924 1.00 89.38 88 LYS A C 1
ATOM 709 O O . LYS A 1 88 ? 1.830 6.377 -3.409 1.00 89.38 88 LYS A O 1
ATOM 714 N N . ALA A 1 89 ? 3.412 4.769 -3.334 1.00 88.94 89 ALA A N 1
ATOM 715 C CA . ALA A 1 89 ? 3.079 4.270 -2.000 1.00 88.94 89 ALA A CA 1
ATOM 716 C C . ALA A 1 89 ? 3.189 5.382 -0.943 1.00 88.94 89 ALA A C 1
ATOM 718 O O . ALA A 1 89 ? 2.224 5.672 -0.238 1.00 88.94 89 ALA A O 1
ATOM 719 N N . TYR A 1 90 ? 4.306 6.107 -0.913 1.00 89.19 90 TYR A N 1
ATOM 720 C CA . TYR A 1 90 ? 4.544 7.228 -0.006 1.00 89.19 90 TYR A CA 1
ATOM 721 C C . TYR A 1 90 ? 3.463 8.308 -0.112 1.00 89.19 90 TYR A C 1
ATOM 723 O O . TYR A 1 90 ? 2.938 8.782 0.894 1.00 89.19 90 TYR A O 1
ATOM 731 N N . ASN A 1 91 ? 3.047 8.658 -1.330 1.00 88.75 91 ASN A N 1
ATOM 732 C CA . ASN A 1 91 ? 1.985 9.639 -1.546 1.00 88.75 91 ASN A CA 1
ATOM 733 C C . ASN A 1 91 ? 0.607 9.195 -1.019 1.00 88.75 91 ASN A C 1
ATOM 735 O O . ASN A 1 91 ? -0.247 10.045 -0.740 1.00 88.75 91 ASN A O 1
ATOM 739 N N . VAL A 1 92 ? 0.374 7.889 -0.865 1.00 87.31 92 VAL A N 1
ATOM 740 C CA . VAL A 1 92 ? -0.807 7.346 -0.178 1.00 87.31 92 VAL A CA 1
ATOM 741 C C . VAL A 1 92 ? -0.585 7.320 1.335 1.00 87.31 92 VAL A C 1
ATOM 743 O O . VAL A 1 92 ? -1.466 7.768 2.072 1.00 87.31 92 VAL A O 1
ATOM 746 N N . ALA A 1 93 ? 0.587 6.871 1.791 1.00 87.31 93 ALA A N 1
ATOM 747 C CA . ALA A 1 93 ? 0.952 6.792 3.203 1.00 87.31 93 ALA A CA 1
ATOM 748 C C . ALA A 1 93 ? 0.956 8.166 3.887 1.00 87.31 93 ALA A C 1
ATOM 750 O O . ALA A 1 93 ? 0.410 8.309 4.974 1.00 87.31 93 ALA A O 1
ATOM 751 N N . ARG A 1 94 ? 1.461 9.220 3.233 1.00 86.62 94 ARG A N 1
ATOM 752 C CA . ARG A 1 94 ? 1.482 10.579 3.804 1.00 86.62 94 ARG A CA 1
ATOM 753 C C . ARG A 1 94 ? 0.089 11.124 4.119 1.00 86.62 94 ARG A C 1
ATOM 755 O O . ARG A 1 94 ? -0.063 11.943 5.013 1.00 86.62 94 ARG A O 1
ATOM 762 N N . LYS A 1 95 ? -0.946 10.656 3.409 1.00 84.38 95 LYS A N 1
ATOM 763 C CA . LYS A 1 95 ? -2.350 11.024 3.671 1.00 84.38 95 LYS A CA 1
ATOM 764 C C . LYS A 1 95 ? -2.922 10.323 4.909 1.00 84.38 95 LYS A C 1
ATOM 766 O O . LYS A 1 95 ? -4.044 10.627 5.306 1.00 84.38 95 LYS A O 1
ATOM 771 N N . ALA A 1 96 ? -2.198 9.356 5.475 1.00 80.56 96 ALA A N 1
ATOM 772 C CA . ALA A 1 96 ? -2.542 8.702 6.731 1.00 80.56 96 ALA A CA 1
ATOM 773 C C . ALA A 1 96 ? -2.237 9.588 7.941 1.00 80.56 96 ALA A C 1
ATOM 775 O O . ALA A 1 96 ? -2.922 9.475 8.955 1.00 80.56 96 ALA A O 1
ATOM 776 N N . LEU A 1 97 ? -1.225 10.454 7.833 1.00 77.00 97 LEU A N 1
ATOM 777 C CA . LEU A 1 97 ? -0.763 11.283 8.935 1.00 77.00 97 LEU A CA 1
ATOM 778 C C . LEU A 1 97 ? -1.581 12.582 9.016 1.00 77.00 97 LEU A C 1
ATOM 780 O O . LEU A 1 97 ? -1.745 13.271 8.002 1.00 77.00 97 LEU A O 1
ATOM 784 N N . PRO A 1 98 ? -2.112 12.935 10.198 1.00 67.81 98 PRO A N 1
ATOM 785 C CA . PRO A 1 98 ? -2.765 14.222 10.400 1.00 67.81 98 PRO A CA 1
ATOM 786 C C . PRO A 1 98 ? -1.750 15.370 10.271 1.00 67.81 98 PRO A C 1
ATOM 788 O O . PRO A 1 98 ? -0.595 15.222 10.650 1.00 67.81 98 PRO A O 1
ATOM 791 N N . GLY A 1 99 ? -2.184 16.517 9.737 1.00 66.88 99 GLY A N 1
ATOM 792 C CA . GLY A 1 99 ? -1.401 17.763 9.761 1.00 66.88 99 GLY A CA 1
ATOM 793 C C . GLY A 1 99 ? -0.433 18.004 8.598 1.00 66.88 99 GLY A C 1
ATOM 794 O O . GLY A 1 99 ? 0.338 18.950 8.664 1.00 66.88 99 GLY A O 1
ATOM 795 N N . GLY A 1 100 ? -0.443 17.196 7.529 1.00 63.78 100 GLY A N 1
ATOM 796 C CA . GLY A 1 100 ? 0.399 17.476 6.351 1.00 63.78 100 GLY A CA 1
ATOM 797 C C . GLY A 1 100 ? 1.907 17.413 6.628 1.00 63.78 100 GLY A C 1
ATOM 798 O O . GLY A 1 100 ? 2.687 17.979 5.873 1.00 63.78 100 GLY A O 1
ATOM 799 N N . VAL A 1 101 ? 2.296 16.698 7.687 1.00 68.44 101 VAL A N 1
ATOM 800 C CA . VAL A 1 101 ? 3.663 16.623 8.233 1.00 68.44 101 VAL A CA 1
ATOM 801 C C . VAL A 1 101 ? 4.687 16.140 7.201 1.00 68.44 101 VAL A C 1
ATOM 803 O O . VAL A 1 101 ? 5.864 16.472 7.286 1.00 68.44 101 VAL A O 1
ATOM 806 N N . LEU A 1 102 ? 4.244 15.365 6.208 1.00 74.56 102 LEU A N 1
ATOM 807 C CA . LEU A 1 102 ? 5.105 14.824 5.165 1.00 74.56 102 LEU A CA 1
ATOM 808 C C . LEU A 1 102 ? 4.875 15.535 3.816 1.00 74.56 102 LEU A C 1
ATOM 810 O O . LEU A 1 102 ? 3.734 15.538 3.321 1.00 74.56 102 LEU A O 1
ATOM 814 N N . PRO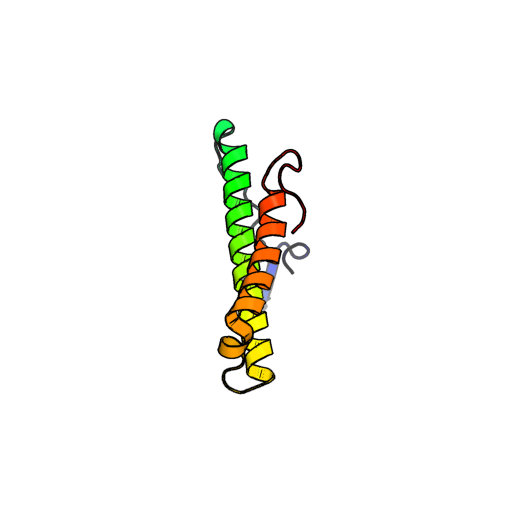 A 1 103 ? 5.938 16.092 3.193 1.00 77.12 103 PRO A N 1
ATOM 815 C CA . PRO A 1 103 ? 5.847 16.758 1.898 1.00 77.12 103 PRO A CA 1
ATOM 816 C C . PRO A 1 103 ? 5.442 15.776 0.794 1.00 77.12 103 PRO A C 1
ATOM 818 O O . PRO A 1 103 ? 5.481 14.558 0.952 1.00 77.12 103 PRO A O 1
ATOM 821 N N . LYS A 1 104 ? 4.997 16.293 -0.352 1.00 81.12 104 LYS A N 1
ATOM 822 C CA . LYS A 1 104 ? 4.711 15.449 -1.518 1.00 81.12 104 LYS A CA 1
ATOM 823 C C . LYS A 1 104 ? 6.043 15.027 -2.138 1.00 81.12 104 LYS A C 1
ATOM 825 O O . LYS A 1 104 ? 6.806 15.895 -2.547 1.00 81.12 104 LYS A O 1
ATOM 830 N N . ALA A 1 105 ? 6.282 13.719 -2.220 1.00 78.75 105 ALA A N 1
ATOM 831 C CA . ALA A 1 105 ? 7.420 13.179 -2.955 1.00 78.75 105 ALA A CA 1
ATOM 832 C C . ALA A 1 105 ? 7.242 13.401 -4.448 1.00 78.75 105 ALA A C 1
ATOM 834 O O . ALA A 1 105 ? 6.132 13.150 -4.987 1.00 78.75 105 ALA A O 1
#

InterPro domains:
  IPR046279 Protein of unknown function DUF6312 [PF19831] (2-88)